Protein AF-A0AAU6CDA5-F1 (afdb_monomer)

Foldseek 3Di:
DDDPQAAAEFQFDKAFADPVVLVVQQVVQVVQDRDDSVQFDGTFTQRAGRDPAQKGKGFGHAHHDDFQAGKMFIGRDYYTDDIDRFTADQDADPPPRHGFPDGHPDDHDGNVRYDYHPPPDD

Radius of gyration: 15.27 Å; Cα contacts (8 Å, |Δi|>4): 234; chains: 1; bounding box: 35×29×50 Å

Secondary structure (DSSP, 8-state):
-------EEB---EEE--HHHHHHHHHHHTTTS---TTSS--EEE--SBP-S-S-EEEEEEEPSSTT--EEEEEESSSS--EEEEEPBP--B-TTT-PBP-SBTT-SSS-GGGEE-------

Sequence (122 aa):
MTHAKTLFPVCGRPARLPERLVQEALRIATPYGSPHEADVERDLWCHLQAHGDRDHFALVLDLDGVATGAIWTHWADGTPAALDVRPDCPFVDPESREGCCEFAFHPGAHSHRLTATPIEFS

Solvent-accessible surface area (backbone atoms only — not comparable to full-atom values): 7253 Å² total; per-residue (Å²): 131,86,75,82,80,77,67,38,49,26,47,56,54,68,37,54,58,46,69,74,52,54,58,46,48,46,62,68,36,44,89,50,49,86,69,54,83,86,64,46,56,41,82,37,48,17,70,44,36,58,67,90,66,58,72,39,45,30,75,30,34,82,40,57,65,92,86,59,22,28,35,29,34,41,30,64,77,67,60,52,78,56,75,44,81,38,44,54,26,87,55,53,42,89,82,82,66,47,64,30,88,45,47,53,87,58,69,73,63,55,51,91,35,50,36,79,54,81,81,75,86,126

pLDDT: mean 89.61, std 13.49, range [37.19, 98.31]

Nearest PDB structures (foldseek):
  8xq3-assembly1_D  TM=4.189E-01  e=6.201E+00  Henipavirus nipahense
  4uf7-assembly2_A  TM=4.220E-01  e=7.380E+00  Ghana virus

Mean predicted aligned error: 5.34 Å

Structure (mmCIF, N/CA/C/O backbone):
data_AF-A0AAU6CDA5-F1
#
_entry.id   AF-A0AAU6CDA5-F1
#
loop_
_atom_site.group_PDB
_atom_site.id
_atom_site.type_symbol
_atom_site.label_atom_id
_atom_site.label_alt_id
_atom_site.label_comp_id
_atom_site.label_asym_id
_atom_site.label_entity_id
_atom_site.label_seq_id
_atom_site.pdbx_PDB_ins_code
_atom_site.Cartn_x
_atom_site.Cartn_y
_atom_site.Cartn_z
_atom_site.occupancy
_atom_site.B_iso_or_equiv
_atom_site.auth_seq_id
_atom_site.auth_comp_id
_atom_site.auth_asym_id
_atom_site.auth_atom_id
_atom_site.pdbx_PDB_model_num
ATOM 1 N N . MET A 1 1 ? 2.447 9.685 -33.497 1.00 41.97 1 MET A N 1
ATOM 2 C CA . MET A 1 1 ? 1.075 10.012 -33.067 1.00 41.97 1 MET A CA 1
ATOM 3 C C . MET A 1 1 ? 1.023 9.687 -31.591 1.00 41.97 1 MET A C 1
ATOM 5 O O . MET A 1 1 ? 1.228 8.531 -31.256 1.00 41.97 1 MET A O 1
ATOM 9 N N . THR A 1 2 ? 0.890 10.684 -30.723 1.00 53.44 2 THR A N 1
ATOM 10 C CA . THR A 1 2 ? 0.804 10.460 -29.275 1.00 53.44 2 THR A CA 1
ATOM 11 C C . THR A 1 2 ? -0.597 9.934 -28.990 1.00 53.44 2 THR A C 1
ATOM 13 O O . THR A 1 2 ? -1.571 10.665 -29.167 1.00 53.44 2 THR A O 1
ATOM 16 N N . HIS A 1 3 ? -0.728 8.653 -28.649 1.00 59.00 3 HIS A N 1
ATOM 17 C CA . HIS A 1 3 ? -2.009 8.143 -28.172 1.00 59.00 3 HIS A CA 1
ATOM 18 C C . HIS A 1 3 ? -2.278 8.793 -26.816 1.00 59.00 3 HIS A C 1
ATOM 20 O O . HIS A 1 3 ? -1.449 8.718 -25.915 1.00 59.00 3 HIS A O 1
ATOM 26 N N . ALA A 1 4 ? -3.414 9.476 -26.673 1.00 68.12 4 ALA A N 1
ATOM 27 C CA . ALA A 1 4 ? -3.803 10.026 -25.383 1.00 68.12 4 ALA A CA 1
ATOM 28 C C . ALA A 1 4 ? -3.928 8.874 -24.371 1.00 68.12 4 ALA A C 1
ATOM 30 O O . ALA A 1 4 ? -4.727 7.954 -24.560 1.00 68.12 4 ALA A O 1
ATOM 31 N N . LYS A 1 5 ? -3.114 8.914 -23.314 1.00 76.75 5 LYS A N 1
ATOM 32 C CA . LYS A 1 5 ? -3.112 7.925 -22.234 1.00 76.75 5 LYS A CA 1
ATOM 33 C C . LYS A 1 5 ? -4.442 8.019 -21.488 1.00 76.75 5 LYS A C 1
ATOM 35 O O . LYS A 1 5 ? -4.726 9.034 -20.860 1.00 76.75 5 LYS A O 1
ATOM 40 N N . THR A 1 6 ? -5.291 6.993 -21.582 1.00 86.50 6 THR A N 1
ATOM 41 C CA . THR A 1 6 ? -6.536 6.955 -20.798 1.00 86.50 6 THR A CA 1
ATOM 42 C C . THR A 1 6 ? -6.186 6.818 -19.324 1.00 86.50 6 THR A C 1
ATOM 44 O O . THR A 1 6 ? -5.473 5.874 -18.957 1.00 86.50 6 THR A O 1
ATOM 47 N N . LEU A 1 7 ? -6.713 7.744 -18.526 1.00 91.00 7 LEU A N 1
ATOM 48 C CA . LEU A 1 7 ? -6.546 7.803 -17.083 1.00 91.00 7 LEU A CA 1
ATOM 49 C C . LEU A 1 7 ? -7.808 7.318 -16.364 1.00 91.00 7 LEU A C 1
ATOM 51 O O . LEU A 1 7 ? -8.917 7.487 -16.876 1.00 91.00 7 LEU A O 1
ATOM 55 N N . PHE A 1 8 ? -7.630 6.736 -15.182 1.00 93.31 8 PHE A N 1
ATOM 56 C CA . PHE A 1 8 ? -8.703 6.201 -14.350 1.00 93.31 8 PHE A CA 1
ATOM 57 C C . PHE A 1 8 ? -8.682 6.839 -12.956 1.00 93.31 8 PHE A C 1
ATOM 59 O O . PHE A 1 8 ? -7.602 7.087 -12.425 1.00 93.31 8 PHE A O 1
ATOM 66 N N . PRO A 1 9 ? -9.842 7.085 -12.328 1.00 94.50 9 PRO A N 1
ATOM 67 C CA . PRO A 1 9 ? -9.877 7.594 -10.961 1.00 94.50 9 PRO A CA 1
ATOM 68 C C . PRO A 1 9 ? -9.325 6.553 -9.979 1.00 94.50 9 PRO A C 1
ATOM 70 O O . PRO A 1 9 ? -9.555 5.356 -10.166 1.00 94.50 9 PRO A O 1
ATOM 73 N N . VAL A 1 10 ? -8.635 6.995 -8.925 1.00 94.88 10 VAL A N 1
ATOM 74 C CA . VAL A 1 10 ? -8.281 6.133 -7.782 1.00 94.88 10 VAL A CA 1
ATOM 75 C C . VAL A 1 10 ? -9.499 5.874 -6.888 1.00 94.88 10 VAL A C 1
ATOM 77 O O . VAL A 1 10 ? -10.457 6.649 -6.868 1.00 94.88 10 VAL A O 1
ATOM 80 N N . CYS A 1 11 ? -9.465 4.773 -6.142 1.00 94.81 11 CYS A N 1
ATOM 81 C CA . CYS A 1 11 ? -10.499 4.379 -5.193 1.00 94.81 11 CYS A CA 1
ATOM 82 C C . CYS A 1 11 ? -10.619 5.390 -4.045 1.00 94.81 11 CYS A C 1
ATOM 84 O O . CYS A 1 11 ? -11.715 5.851 -3.733 1.00 94.81 11 CYS A O 1
ATOM 86 N N . GLY A 1 12 ? -9.497 5.744 -3.415 1.00 93.69 12 GLY A N 1
ATOM 87 C CA . GLY A 1 12 ? -9.427 6.783 -2.389 1.00 93.69 12 GLY A CA 1
ATOM 88 C C . GLY A 1 12 ? -10.132 6.453 -1.072 1.00 93.69 12 GLY A C 1
ATOM 89 O O . GLY A 1 12 ? -10.277 7.342 -0.234 1.00 93.69 12 GLY A O 1
ATOM 90 N N . ARG A 1 13 ? -10.575 5.205 -0.848 1.00 94.50 13 ARG A N 1
ATOM 91 C CA . ARG A 1 13 ? -11.135 4.800 0.449 1.00 94.50 13 ARG A CA 1
ATOM 92 C C . ARG A 1 13 ? -10.076 5.022 1.538 1.00 94.50 13 ARG A C 1
ATOM 94 O O . ARG A 1 13 ? -8.971 4.507 1.370 1.00 94.50 13 ARG A O 1
ATOM 101 N N . PRO A 1 14 ? -10.375 5.758 2.621 1.00 95.44 14 PRO A N 1
ATOM 102 C CA . PRO A 1 14 ? -9.410 5.990 3.682 1.00 95.44 14 PRO A CA 1
ATOM 103 C C . PRO A 1 14 ? -9.458 4.887 4.744 1.00 95.44 14 PRO A C 1
ATOM 105 O O . PRO A 1 14 ? -10.501 4.264 4.968 1.00 95.44 14 PRO A O 1
ATOM 108 N N . ALA A 1 15 ? -8.347 4.715 5.451 1.00 96.38 15 ALA A N 1
ATOM 109 C CA . ALA A 1 15 ? -8.250 3.935 6.676 1.00 96.38 15 ALA A CA 1
ATOM 110 C C . ALA A 1 15 ? -7.122 4.478 7.565 1.00 96.38 15 ALA A C 1
ATOM 112 O O . ALA A 1 15 ? -6.280 5.251 7.119 1.00 96.38 15 ALA A O 1
ATOM 113 N N . ARG A 1 16 ? -7.091 4.059 8.833 1.00 97.06 16 ARG A N 1
ATOM 114 C CA . ARG A 1 16 ? -5.966 4.346 9.729 1.00 97.06 16 ARG A CA 1
ATOM 115 C C . ARG A 1 16 ? -5.358 3.054 10.234 1.00 97.06 16 ARG A C 1
ATOM 117 O O . ARG A 1 16 ? -6.089 2.193 10.730 1.00 97.06 16 ARG A O 1
ATOM 124 N N . LEU A 1 17 ? -4.040 2.926 10.121 1.00 97.88 17 LEU A N 1
ATOM 125 C CA . LEU A 1 17 ? -3.323 1.746 10.579 1.00 97.88 17 LEU A CA 1
ATOM 126 C C . LEU A 1 17 ? -3.346 1.679 12.119 1.00 97.88 17 LEU A C 1
ATOM 128 O O . LEU A 1 17 ? -2.922 2.627 12.784 1.00 97.88 17 LEU A O 1
ATOM 132 N N . PRO A 1 18 ? -3.838 0.585 12.724 1.00 97.69 18 PRO A N 1
ATOM 133 C CA . PRO A 1 18 ? -3.792 0.408 14.170 1.00 97.69 18 PRO A CA 1
ATOM 134 C C . PRO A 1 18 ? -2.361 0.280 14.684 1.00 97.69 18 PRO A C 1
ATOM 136 O O . PRO A 1 18 ? -1.541 -0.383 14.056 1.00 97.69 18 PRO A O 1
ATOM 139 N N . GLU A 1 19 ? -2.109 0.766 15.900 1.00 97.50 19 GLU A N 1
ATOM 140 C CA . GLU A 1 19 ? -0.792 0.674 16.549 1.00 97.50 19 GLU A CA 1
ATOM 141 C C . GLU A 1 19 ? -0.249 -0.763 16.599 1.00 97.50 19 GLU A C 1
ATOM 143 O O . GLU A 1 19 ? 0.919 -1.015 16.325 1.00 97.50 19 GLU A O 1
ATOM 148 N N . ARG A 1 20 ? -1.123 -1.752 16.843 1.00 97.62 20 ARG A N 1
ATOM 149 C CA . ARG A 1 20 ? -0.728 -3.171 16.811 1.00 97.62 20 ARG A CA 1
ATOM 150 C C . ARG A 1 20 ? -0.125 -3.596 15.464 1.00 97.62 20 ARG A C 1
ATOM 152 O O . ARG A 1 20 ? 0.725 -4.475 15.445 1.00 97.62 20 ARG A O 1
ATOM 159 N N . LEU A 1 21 ? -0.590 -3.013 14.356 1.00 98.25 21 LEU A N 1
ATOM 160 C CA . LEU A 1 21 ? -0.079 -3.303 13.018 1.00 98.25 21 LEU A CA 1
ATOM 161 C C . LEU A 1 21 ? 1.165 -2.471 12.695 1.00 98.25 21 LEU A C 1
ATOM 163 O O . LEU A 1 21 ? 2.025 -2.969 11.986 1.00 98.25 21 LEU A O 1
ATOM 167 N N . VAL A 1 22 ? 1.328 -1.275 13.268 1.00 98.31 22 VAL A N 1
ATOM 168 C CA . VAL A 1 22 ? 2.600 -0.528 13.192 1.00 98.31 22 VAL A CA 1
ATOM 169 C C . VAL A 1 22 ? 3.739 -1.368 13.777 1.00 98.31 22 VAL A C 1
ATOM 171 O O . VAL A 1 22 ? 4.739 -1.622 13.108 1.00 98.31 22 VAL A O 1
ATOM 174 N N . GLN A 1 23 ? 3.555 -1.883 14.995 1.00 97.94 23 GLN A N 1
ATOM 175 C CA . GLN A 1 23 ? 4.561 -2.717 15.661 1.00 97.94 23 GLN A CA 1
ATOM 176 C C . GLN A 1 23 ? 4.830 -4.025 14.903 1.00 97.94 23 GLN A C 1
ATOM 178 O O . GLN A 1 23 ? 5.970 -4.482 14.808 1.00 97.94 23 GLN A O 1
ATOM 183 N N . GLU A 1 24 ? 3.787 -4.620 14.322 1.00 98.12 24 GLU A N 1
ATOM 184 C CA . GLU A 1 24 ? 3.924 -5.817 13.495 1.00 98.12 24 GLU A CA 1
ATOM 185 C C . GLU A 1 24 ? 4.697 -5.541 12.196 1.00 98.12 24 GLU A C 1
ATOM 187 O O . GLU A 1 24 ? 5.554 -6.342 11.824 1.00 98.12 24 GLU A O 1
ATOM 192 N N . ALA A 1 25 ? 4.460 -4.401 11.538 1.00 97.88 25 ALA A N 1
ATOM 193 C CA . ALA A 1 25 ? 5.182 -4.007 10.331 1.00 97.88 25 ALA A CA 1
ATOM 194 C C . ALA A 1 25 ? 6.690 -3.881 10.598 1.00 97.88 25 ALA A C 1
ATOM 196 O O . ALA A 1 25 ? 7.494 -4.459 9.869 1.00 97.88 25 ALA A O 1
ATOM 197 N N . LEU A 1 26 ? 7.080 -3.223 11.695 1.00 97.50 26 LEU A N 1
ATOM 198 C CA . LEU A 1 26 ? 8.488 -3.112 12.100 1.00 97.50 26 LEU A CA 1
ATOM 199 C C . LEU A 1 26 ? 9.130 -4.482 12.351 1.00 97.50 26 LEU A C 1
ATOM 201 O O . LEU A 1 26 ? 10.262 -4.745 11.933 1.00 97.50 26 LEU A O 1
ATOM 205 N N . ARG A 1 27 ? 8.395 -5.391 12.999 1.00 96.56 27 ARG A N 1
ATOM 206 C CA . ARG A 1 27 ? 8.864 -6.755 13.257 1.00 96.56 27 ARG A CA 1
ATOM 207 C C . ARG A 1 27 ? 9.054 -7.545 11.959 1.00 96.56 27 ARG A C 1
ATOM 209 O O . ARG A 1 27 ? 10.040 -8.268 11.834 1.00 96.56 27 ARG A O 1
ATOM 216 N N . ILE A 1 28 ? 8.133 -7.407 11.003 1.00 96.25 28 ILE A N 1
ATOM 217 C CA . ILE A 1 28 ? 8.231 -8.026 9.672 1.00 96.25 28 ILE A CA 1
ATOM 218 C C . ILE A 1 28 ? 9.417 -7.451 8.889 1.00 96.25 28 ILE A C 1
ATOM 220 O O . ILE A 1 28 ? 10.104 -8.212 8.216 1.00 96.25 28 ILE A O 1
ATOM 224 N N . ALA A 1 29 ? 9.686 -6.148 8.998 1.00 95.50 29 ALA A N 1
ATOM 225 C CA . ALA A 1 29 ? 10.748 -5.467 8.257 1.00 95.50 29 ALA A CA 1
ATOM 226 C C . ALA A 1 29 ? 12.162 -5.672 8.838 1.00 95.50 29 ALA A C 1
ATOM 228 O O . ALA A 1 29 ? 13.150 -5.482 8.134 1.00 95.50 29 ALA A O 1
ATOM 229 N N . THR A 1 30 ? 12.287 -6.125 10.089 1.00 93.62 30 THR A N 1
ATOM 230 C CA . THR A 1 30 ? 13.584 -6.327 10.771 1.00 93.62 30 THR A CA 1
ATOM 231 C C . THR A 1 30 ? 14.594 -7.195 9.992 1.00 93.62 30 THR A C 1
ATOM 233 O O . THR A 1 30 ? 15.776 -6.861 9.981 1.00 93.62 30 THR A O 1
ATOM 236 N N . PRO A 1 31 ? 14.212 -8.301 9.318 1.00 91.88 31 PRO A N 1
ATOM 237 C CA . PRO A 1 31 ? 15.157 -9.089 8.522 1.00 91.88 31 PRO A CA 1
ATOM 238 C C . PRO A 1 31 ? 15.677 -8.378 7.263 1.00 91.88 31 PRO A C 1
ATOM 240 O O . PRO A 1 31 ? 16.653 -8.842 6.678 1.00 91.88 31 PRO A O 1
ATOM 243 N N . TYR A 1 32 ? 15.021 -7.297 6.835 1.00 89.44 32 TYR A N 1
ATOM 244 C CA . TYR A 1 32 ? 15.331 -6.565 5.605 1.00 89.44 32 TYR A CA 1
ATOM 245 C C . TYR A 1 32 ? 16.197 -5.328 5.864 1.00 89.44 32 TYR A C 1
ATOM 247 O O . TYR A 1 32 ? 16.879 -4.870 4.954 1.00 89.44 32 TYR A O 1
ATOM 255 N N . GLY A 1 33 ? 16.240 -4.828 7.101 1.00 89.88 33 GLY A N 1
ATOM 256 C CA . GLY A 1 33 ? 17.004 -3.635 7.446 1.00 89.88 33 GLY A CA 1
ATOM 257 C C . GLY A 1 33 ? 16.751 -3.158 8.873 1.00 89.88 33 GLY A C 1
ATOM 258 O O . GLY A 1 33 ? 16.417 -3.938 9.765 1.00 89.88 33 GLY A O 1
ATOM 259 N N . SER A 1 34 ? 16.905 -1.853 9.081 1.00 89.56 34 SER A N 1
ATOM 260 C CA . SER A 1 34 ? 16.658 -1.184 10.365 1.00 89.56 34 SER A CA 1
ATOM 261 C C . SER A 1 34 ? 15.467 -0.231 10.221 1.00 89.56 34 SER A C 1
ATOM 263 O O . SER A 1 34 ? 15.686 0.979 10.145 1.00 89.56 34 SER A O 1
ATOM 265 N N . PRO A 1 35 ? 14.224 -0.746 10.133 1.00 91.56 35 PRO A N 1
ATOM 266 C CA . PRO A 1 35 ? 13.051 0.085 9.875 1.00 91.56 35 PRO A CA 1
ATOM 267 C C . PRO A 1 35 ? 12.820 1.073 11.023 1.00 91.56 35 PRO A C 1
ATOM 269 O O . PRO A 1 35 ? 12.933 0.699 12.196 1.00 91.56 35 PRO A O 1
ATOM 272 N N . HIS A 1 36 ? 12.468 2.321 10.707 1.00 93.31 36 HIS A N 1
ATOM 273 C CA . HIS A 1 36 ? 12.085 3.308 11.708 1.00 93.31 36 HIS A CA 1
ATOM 274 C C . HIS A 1 36 ? 10.561 3.468 11.754 1.00 93.31 36 HIS A C 1
ATOM 276 O O . HIS A 1 36 ? 9.869 3.422 10.744 1.00 93.31 36 HIS A O 1
ATOM 282 N N . GLU A 1 37 ? 10.006 3.720 12.941 1.00 94.94 37 GLU A N 1
ATOM 283 C CA . GLU A 1 37 ? 8.555 3.904 13.123 1.00 94.94 37 GLU A CA 1
ATOM 284 C C . GLU A 1 37 ? 7.991 5.098 12.322 1.00 94.94 37 GLU A C 1
ATOM 286 O O . GLU A 1 37 ? 6.789 5.183 12.069 1.00 94.94 37 GLU A O 1
ATOM 291 N N . ALA A 1 38 ? 8.854 6.046 11.951 1.00 94.88 38 ALA A N 1
ATOM 292 C CA . ALA A 1 38 ? 8.503 7.197 11.116 1.00 94.88 38 ALA A CA 1
ATOM 293 C C . ALA A 1 38 ? 8.325 6.834 9.633 1.00 94.88 38 ALA A C 1
ATOM 295 O O . ALA A 1 38 ? 7.660 7.581 8.925 1.00 94.88 38 ALA A O 1
ATOM 296 N N . ASP A 1 39 ? 8.879 5.702 9.193 1.00 94.19 39 ASP A N 1
ATOM 297 C CA . ASP A 1 39 ? 8.772 5.224 7.811 1.00 94.19 39 ASP A CA 1
ATOM 298 C C . ASP A 1 39 ? 7.457 4.460 7.578 1.00 94.19 39 ASP A C 1
ATOM 300 O O . ASP A 1 39 ? 7.089 4.169 6.444 1.00 94.19 39 ASP A O 1
ATOM 304 N N . VAL A 1 40 ? 6.742 4.121 8.659 1.00 97.62 40 VAL A N 1
ATOM 305 C CA . VAL A 1 40 ? 5.465 3.407 8.600 1.00 97.62 40 VAL A CA 1
ATOM 306 C C . VAL A 1 40 ? 4.336 4.384 8.296 1.00 97.62 40 VAL A C 1
ATOM 308 O O . VAL A 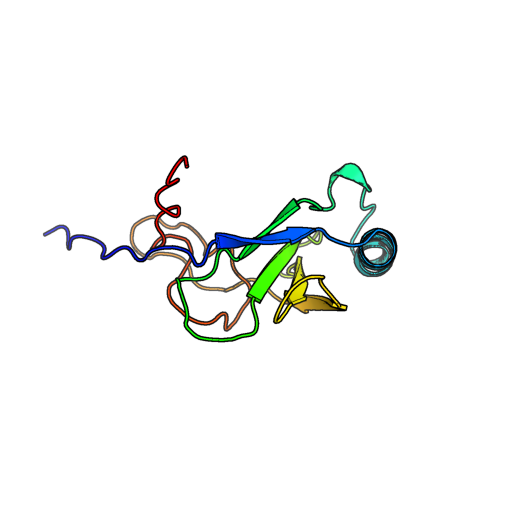1 40 ? 4.016 5.251 9.121 1.00 97.62 40 VAL A O 1
ATOM 311 N N . GLU A 1 41 ? 3.677 4.184 7.156 1.00 97.75 41 GLU A N 1
ATOM 312 C CA . GLU A 1 41 ? 2.469 4.920 6.803 1.00 97.75 41 GLU A CA 1
ATOM 313 C C . GLU A 1 41 ? 1.302 4.492 7.703 1.00 97.75 41 GLU A C 1
ATOM 315 O O . GLU A 1 41 ? 1.006 3.306 7.888 1.00 97.75 41 GLU A O 1
ATOM 320 N N . ARG A 1 42 ? 0.640 5.483 8.299 1.00 97.38 42 ARG A N 1
ATOM 321 C CA . A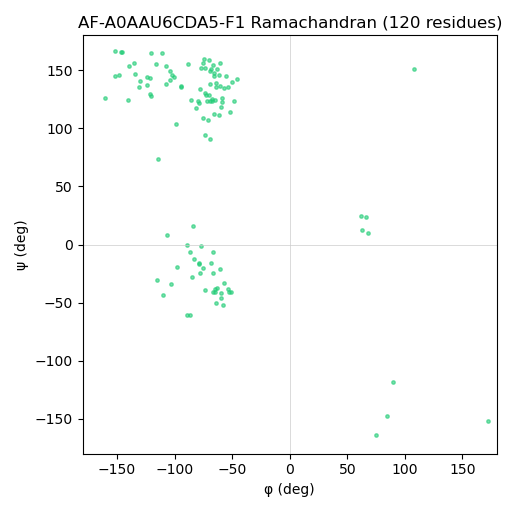RG A 1 42 ? -0.463 5.289 9.247 1.00 97.38 42 ARG A CA 1
ATOM 322 C C . ARG A 1 42 ? -1.775 5.840 8.719 1.00 97.38 42 ARG A C 1
ATOM 324 O O . ARG A 1 42 ? -2.819 5.294 9.085 1.00 97.38 42 ARG A O 1
ATOM 331 N N . ASP A 1 43 ? -1.730 6.885 7.902 1.00 96.88 43 ASP A N 1
ATOM 332 C CA . ASP A 1 43 ? -2.901 7.479 7.274 1.00 96.88 43 ASP A CA 1
ATOM 333 C C . ASP A 1 43 ? -2.984 6.929 5.848 1.00 96.88 43 ASP A C 1
ATOM 335 O O . ASP A 1 43 ? -2.201 7.258 4.963 1.00 96.88 43 ASP A O 1
ATOM 339 N N . LEU A 1 44 ? -3.900 5.985 5.653 1.00 95.88 44 LEU A N 1
ATOM 340 C CA . LEU A 1 44 ? -3.922 5.126 4.478 1.00 95.88 44 LEU A CA 1
ATOM 341 C C . LEU A 1 44 ? -5.019 5.561 3.516 1.00 95.88 44 LEU A C 1
ATOM 343 O O . LEU A 1 44 ? -6.147 5.846 3.928 1.00 95.88 44 LEU A O 1
ATOM 347 N N . TRP A 1 45 ? -4.717 5.481 2.222 1.00 95.38 45 TRP A N 1
ATOM 348 C CA . TRP A 1 45 ? -5.692 5.591 1.142 1.00 95.38 45 TRP A CA 1
ATOM 349 C C . TRP A 1 45 ? -5.525 4.441 0.158 1.00 95.38 45 TRP A C 1
ATOM 351 O O . TRP A 1 45 ? -4.405 4.053 -0.178 1.00 95.38 45 TRP A O 1
ATOM 361 N N . CYS A 1 46 ? -6.646 3.908 -0.330 1.00 95.62 46 CYS A N 1
ATOM 362 C CA . CYS A 1 46 ? -6.618 2.937 -1.417 1.00 95.62 46 CYS A CA 1
ATOM 363 C C . CYS A 1 46 ? -6.222 3.622 -2.730 1.00 95.62 46 CYS A C 1
ATOM 365 O O . CYS A 1 46 ? -7.028 4.356 -3.311 1.00 95.62 46 CYS A O 1
ATOM 367 N N . HIS A 1 47 ? -4.996 3.375 -3.195 1.00 94.94 47 HIS A N 1
ATOM 368 C CA . HIS A 1 47 ? -4.452 3.972 -4.420 1.00 94.94 47 HIS A CA 1
ATOM 369 C C . HIS A 1 47 ? -4.794 3.192 -5.692 1.00 94.94 47 HIS A C 1
ATOM 371 O O . HIS A 1 47 ? -4.572 3.700 -6.785 1.00 94.94 47 HIS A O 1
ATOM 377 N N . LEU A 1 48 ? -5.420 2.017 -5.572 1.00 95.69 48 LEU A N 1
ATOM 378 C CA . LEU A 1 48 ? -5.898 1.244 -6.717 1.00 95.69 48 LEU A CA 1
ATOM 379 C C . LEU A 1 48 ? -6.938 2.025 -7.528 1.00 95.69 48 LEU A C 1
ATOM 381 O O . LEU A 1 48 ? -7.635 2.895 -7.002 1.00 95.69 48 LEU A O 1
ATOM 385 N N . GLN A 1 49 ? -7.092 1.678 -8.809 1.00 95.62 49 GLN A N 1
ATOM 386 C CA . GLN A 1 49 ? -8.195 2.178 -9.634 1.00 95.62 49 GLN A CA 1
ATOM 387 C C . GLN A 1 49 ? -9.537 1.995 -8.909 1.00 95.62 49 GLN A C 1
ATOM 389 O O . GLN A 1 49 ? -9.782 0.942 -8.329 1.00 95.62 49 GLN A O 1
ATOM 394 N N . ALA A 1 50 ? -10.431 2.983 -9.000 1.00 94.00 50 ALA A N 1
ATOM 395 C CA . ALA A 1 50 ? -11.774 2.906 -8.443 1.00 94.00 50 ALA A CA 1
ATOM 396 C C . ALA A 1 50 ? -12.465 1.591 -8.834 1.00 94.00 50 ALA A C 1
ATOM 398 O O . ALA A 1 50 ? -12.605 1.260 -10.016 1.00 94.00 50 ALA A O 1
ATOM 399 N N . HIS A 1 51 ? -12.887 0.852 -7.813 1.00 91.25 51 HIS A N 1
ATOM 400 C CA . HIS A 1 51 ? -13.420 -0.496 -7.924 1.00 91.25 51 HIS A CA 1
ATOM 401 C C . HIS A 1 51 ? -14.683 -0.643 -7.071 1.00 91.25 51 HIS A C 1
ATOM 403 O O . HIS A 1 51 ? -14.893 0.095 -6.109 1.00 91.25 51 HIS A O 1
ATOM 409 N N . GLY A 1 52 ? -15.532 -1.605 -7.443 1.00 85.62 52 GLY A N 1
ATOM 410 C CA . GLY A 1 52 ? -16.706 -2.007 -6.658 1.00 85.62 52 GLY A CA 1
ATOM 411 C C . GLY A 1 52 ? -16.410 -3.111 -5.638 1.00 85.62 52 GLY A C 1
ATOM 412 O O . GLY A 1 52 ? -17.325 -3.553 -4.945 1.00 85.62 52 GLY A O 1
ATOM 413 N N . ASP A 1 53 ? -15.160 -3.581 -5.576 1.00 86.81 53 ASP A N 1
ATOM 414 C CA . ASP A 1 53 ? -14.737 -4.612 -4.631 1.00 86.81 53 ASP A CA 1
ATOM 415 C C . ASP A 1 53 ? -14.735 -4.082 -3.200 1.00 86.81 53 ASP A C 1
ATOM 417 O O . ASP A 1 53 ? -14.491 -2.897 -2.968 1.00 86.81 53 ASP A O 1
ATOM 421 N N . ARG A 1 54 ? -14.993 -4.985 -2.249 1.00 88.75 54 ARG A N 1
ATOM 422 C CA . ARG A 1 54 ? -14.981 -4.647 -0.823 1.00 88.75 54 ARG A CA 1
ATOM 423 C C . ARG A 1 54 ? -13.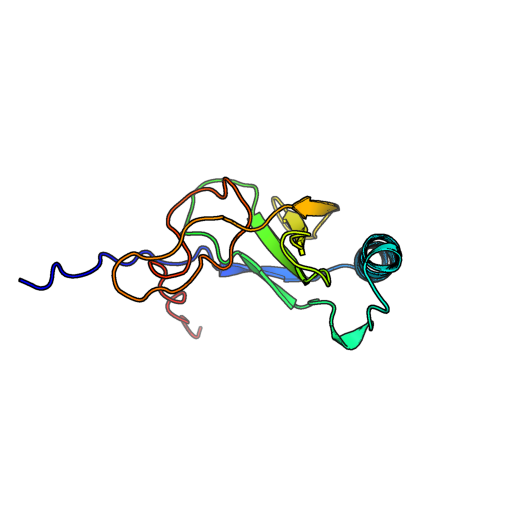568 -4.442 -0.300 1.00 88.75 54 ARG A C 1
ATOM 425 O O . ARG A 1 54 ? -13.370 -3.552 0.505 1.00 88.75 54 ARG A O 1
ATOM 432 N N . ASP A 1 55 ? -12.610 -5.253 -0.739 1.00 93.31 55 ASP A N 1
ATOM 433 C CA . ASP 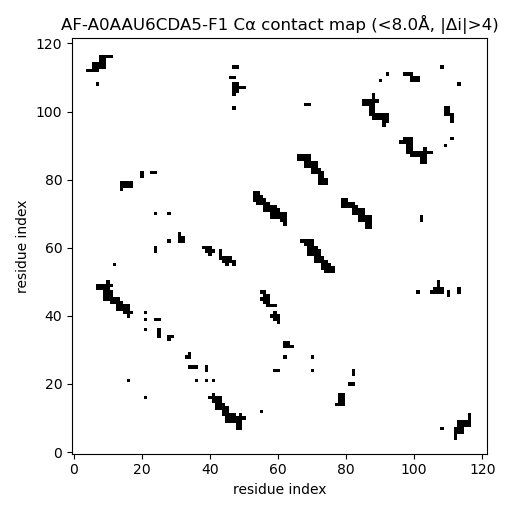A 1 55 ? -11.255 -5.198 -0.199 1.00 93.31 55 ASP A CA 1
ATOM 434 C C . ASP A 1 55 ? -10.461 -4.048 -0.825 1.00 93.31 55 ASP A C 1
ATOM 436 O O . ASP A 1 55 ? -10.298 -3.951 -2.041 1.00 93.31 55 ASP A O 1
ATOM 440 N N . HIS A 1 56 ? -9.959 -3.182 0.041 1.00 95.88 56 HIS A N 1
ATOM 441 C CA . HIS A 1 56 ? -9.094 -2.055 -0.253 1.00 95.88 56 HIS A CA 1
ATOM 442 C C . HIS A 1 56 ? -7.678 -2.355 0.226 1.00 95.88 56 HIS A C 1
ATOM 444 O O . HIS A 1 56 ? -7.504 -3.125 1.169 1.00 95.88 56 HIS A O 1
ATOM 450 N N . PHE A 1 57 ? -6.677 -1.732 -0.395 1.00 96.88 57 PHE A N 1
ATOM 451 C CA . PHE A 1 57 ? -5.265 -2.002 -0.128 1.00 96.88 57 PHE A CA 1
ATOM 452 C C . PHE A 1 57 ? -4.477 -0.706 0.012 1.00 96.88 57 PHE A C 1
ATOM 454 O O . PHE A 1 57 ? -4.770 0.271 -0.671 1.00 96.88 57 PHE A O 1
ATOM 461 N N . ALA A 1 58 ? -3.459 -0.706 0.867 1.00 97.19 58 ALA A N 1
ATOM 462 C CA . ALA A 1 58 ? -2.520 0.403 0.977 1.00 97.19 58 ALA A CA 1
ATOM 463 C C . ALA A 1 58 ? -1.130 -0.097 1.366 1.00 97.19 58 ALA A C 1
ATOM 465 O O . ALA A 1 58 ? -0.996 -1.066 2.124 1.00 97.19 58 ALA A O 1
ATOM 466 N N . LEU A 1 59 ? -0.120 0.594 0.844 1.00 97.50 59 LEU A N 1
ATOM 467 C CA . LEU A 1 59 ? 1.267 0.457 1.254 1.00 97.50 59 LEU A CA 1
ATOM 468 C C . LEU A 1 59 ? 1.404 0.899 2.715 1.00 97.50 59 LEU A C 1
ATOM 470 O O . LEU A 1 59 ? 0.837 1.914 3.114 1.00 97.50 59 LEU A O 1
ATOM 474 N N . VAL A 1 60 ? 2.140 0.121 3.503 1.00 98.12 60 VAL A N 1
ATOM 475 C CA . VAL A 1 60 ? 2.439 0.421 4.909 1.00 98.12 60 VAL A CA 1
ATOM 476 C C . VAL A 1 60 ? 3.909 0.771 5.090 1.00 98.12 60 VAL A C 1
ATOM 478 O O . VAL A 1 60 ? 4.223 1.700 5.827 1.00 98.12 60 VAL A O 1
ATOM 481 N N . LEU A 1 61 ? 4.808 0.014 4.460 1.00 97.44 61 LEU A N 1
ATOM 482 C CA . LEU A 1 61 ? 6.249 0.209 4.594 1.00 97.44 61 LEU A CA 1
ATOM 483 C C . LEU A 1 61 ? 6.973 -0.453 3.420 1.00 97.44 61 LEU A C 1
ATOM 485 O O . LEU A 1 61 ? 6.794 -1.652 3.197 1.00 97.44 61 LEU A O 1
ATOM 489 N N . ASP A 1 62 ? 7.810 0.302 2.715 1.00 95.00 62 ASP A N 1
ATOM 490 C CA . ASP A 1 62 ? 8.741 -0.257 1.732 1.00 95.00 62 ASP A CA 1
ATOM 491 C C . ASP A 1 62 ? 9.838 -1.066 2.433 1.00 95.00 62 ASP A C 1
ATOM 493 O O . ASP A 1 62 ? 10.356 -0.663 3.477 1.00 95.00 62 ASP A O 1
ATOM 497 N N . LEU A 1 63 ? 10.188 -2.229 1.877 1.00 93.88 63 LEU A N 1
ATOM 498 C CA . LEU A 1 63 ? 11.271 -3.049 2.412 1.00 93.88 63 LEU A CA 1
ATOM 499 C C . LEU A 1 63 ? 12.572 -2.742 1.678 1.00 93.88 63 LEU A C 1
ATOM 501 O O . LEU A 1 63 ? 12.622 -2.694 0.452 1.00 93.88 63 LEU A O 1
ATOM 505 N N . ASP A 1 64 ? 13.657 -2.613 2.437 1.00 86.12 64 ASP A N 1
ATOM 506 C CA . ASP A 1 64 ? 14.988 -2.447 1.865 1.00 86.12 64 ASP A CA 1
ATOM 507 C C . ASP A 1 64 ? 15.384 -3.659 1.001 1.00 86.12 64 ASP A C 1
ATOM 509 O O . ASP A 1 64 ? 15.067 -4.815 1.304 1.00 86.12 64 ASP A O 1
ATOM 513 N N . GLY A 1 65 ? 16.137 -3.389 -0.067 1.00 75.88 65 GLY A N 1
ATOM 514 C CA . GLY A 1 65 ? 16.676 -4.401 -0.975 1.00 75.88 65 GLY A CA 1
ATOM 515 C C . GLY A 1 65 ? 15.990 -4.439 -2.341 1.00 75.88 65 GLY A C 1
ATOM 516 O O . GLY A 1 65 ? 14.828 -4.097 -2.514 1.00 75.88 65 GLY A O 1
ATOM 517 N N . VAL A 1 66 ? 16.737 -4.856 -3.364 1.00 64.81 66 VAL A N 1
ATOM 518 C CA . VAL A 1 66 ? 16.183 -4.975 -4.719 1.00 64.81 66 VAL A CA 1
ATOM 519 C C . VAL A 1 66 ? 15.228 -6.170 -4.760 1.00 64.81 66 VAL A C 1
ATOM 521 O O . VAL A 1 66 ? 15.650 -7.294 -4.490 1.00 64.81 66 VAL A O 1
ATOM 524 N N . ALA A 1 67 ? 13.977 -5.929 -5.159 1.00 64.50 67 ALA A N 1
ATOM 525 C CA . ALA A 1 67 ? 12.934 -6.943 -5.355 1.00 64.50 67 ALA A CA 1
ATOM 526 C C . ALA A 1 67 ? 12.459 -7.669 -4.079 1.00 64.50 67 ALA A C 1
ATOM 528 O O . ALA A 1 67 ? 11.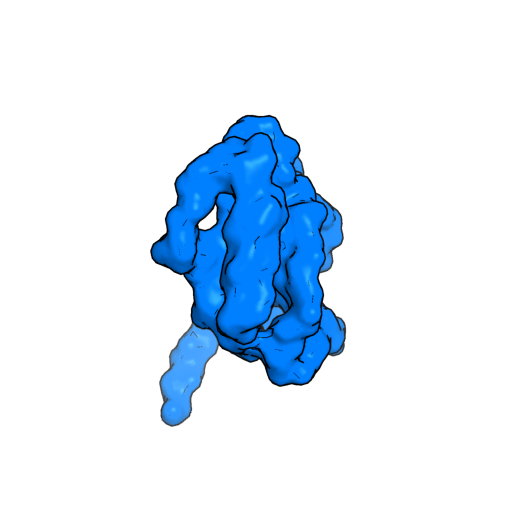936 -8.783 -4.157 1.00 64.50 67 ALA A O 1
ATOM 529 N N . THR A 1 68 ? 12.618 -7.049 -2.910 1.00 80.81 68 THR A N 1
ATOM 530 C CA . THR A 1 68 ? 12.034 -7.527 -1.645 1.00 80.81 68 THR A CA 1
ATOM 531 C C . THR A 1 68 ? 10.547 -7.184 -1.537 1.00 80.81 68 THR A C 1
ATOM 533 O O . THR A 1 68 ? 9.801 -7.930 -0.897 1.00 80.81 68 THR A O 1
ATOM 536 N N . GLY A 1 69 ? 10.108 -6.139 -2.244 1.00 91.56 69 GLY A N 1
ATOM 537 C CA . GLY A 1 69 ? 8.733 -5.664 -2.265 1.00 91.56 69 GLY A CA 1
ATOM 538 C C . GLY A 1 69 ? 8.442 -4.737 -1.095 1.00 91.56 69 GLY A C 1
ATOM 539 O O . GLY A 1 69 ? 9.321 -4.041 -0.593 1.00 91.56 69 GLY A O 1
ATOM 540 N N . ALA A 1 70 ? 7.206 -4.779 -0.617 1.00 96.38 70 ALA A N 1
ATOM 541 C CA . ALA A 1 70 ? 6.775 -3.945 0.487 1.00 96.38 70 ALA A CA 1
ATOM 542 C C . ALA A 1 70 ? 5.757 -4.651 1.384 1.00 96.38 70 ALA A C 1
ATOM 544 O O . ALA A 1 70 ? 5.174 -5.683 1.033 1.00 96.38 70 ALA A O 1
ATOM 545 N N . ILE A 1 71 ? 5.534 -4.084 2.564 1.00 98.00 71 ILE A N 1
ATOM 546 C CA . ILE A 1 71 ? 4.457 -4.472 3.466 1.00 98.00 71 ILE A CA 1
ATOM 547 C C . ILE A 1 71 ? 3.202 -3.704 3.067 1.00 98.00 71 ILE A C 1
ATOM 549 O O . ILE A 1 71 ? 3.183 -2.475 3.051 1.00 98.00 71 ILE A O 1
ATOM 553 N N . TRP A 1 72 ? 2.134 -4.445 2.806 1.00 98.25 72 TRP A N 1
ATOM 554 C CA . TRP A 1 72 ? 0.817 -3.928 2.466 1.00 98.25 72 TRP A CA 1
ATOM 555 C C . TRP A 1 72 ? -0.193 -4.321 3.532 1.00 98.25 72 TRP A C 1
ATOM 557 O O . TRP A 1 72 ? -0.046 -5.334 4.216 1.00 98.25 72 TRP A O 1
ATOM 567 N N . THR A 1 73 ? -1.264 -3.548 3.639 1.00 98.06 73 THR A N 1
ATOM 568 C CA . THR A 1 73 ? -2.445 -3.921 4.414 1.00 98.06 73 THR A CA 1
ATOM 569 C C . THR A 1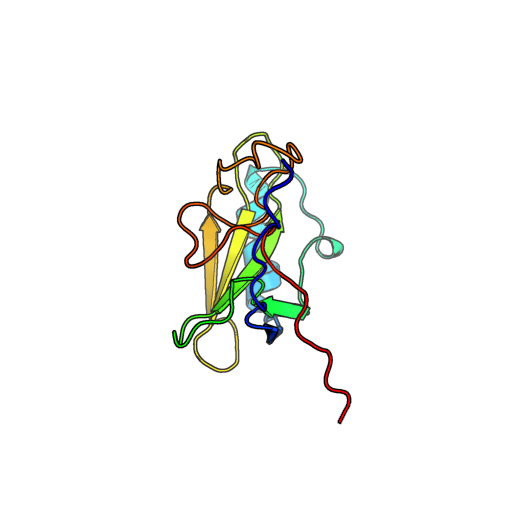 73 ? -3.679 -3.975 3.530 1.00 98.06 73 THR A C 1
ATOM 571 O O . THR A 1 73 ? -3.675 -3.457 2.412 1.00 98.06 73 THR A O 1
ATOM 574 N N . HIS A 1 74 ? -4.739 -4.596 4.044 1.00 96.12 74 HIS A N 1
ATOM 575 C CA . HIS A 1 74 ? -6.043 -4.605 3.405 1.00 96.12 74 HIS A CA 1
ATOM 576 C C . HIS A 1 74 ? -7.187 -4.433 4.411 1.00 96.12 74 HIS A C 1
ATOM 578 O O . HIS A 1 74 ? -7.066 -4.775 5.595 1.00 96.12 74 HIS A O 1
ATOM 584 N N . TRP A 1 75 ? -8.308 -3.893 3.935 1.00 96.38 75 TRP A N 1
ATOM 585 C CA . TRP A 1 75 ? -9.531 -3.722 4.719 1.00 96.38 75 TRP A CA 1
ATOM 586 C C . TRP A 1 75 ? -10.771 -3.758 3.827 1.00 96.38 75 TRP A C 1
ATOM 588 O O . TRP A 1 75 ? -10.738 -3.256 2.712 1.00 96.38 75 TRP A O 1
ATOM 598 N N . ALA A 1 76 ? -11.872 -4.315 4.338 1.00 90.25 76 ALA A N 1
ATOM 599 C CA . ALA A 1 76 ? -13.154 -4.310 3.634 1.00 90.25 76 ALA A CA 1
ATOM 600 C C . ALA A 1 76 ? -13.972 -3.049 3.968 1.00 90.25 76 ALA A C 1
ATOM 602 O O . ALA A 1 76 ? -14.244 -2.202 3.129 1.00 90.25 76 ALA A O 1
ATOM 603 N N . ASP A 1 77 ? -14.304 -2.878 5.247 1.00 79.56 77 ASP A N 1
ATOM 604 C CA . ASP A 1 77 ? -14.954 -1.682 5.773 1.00 79.56 77 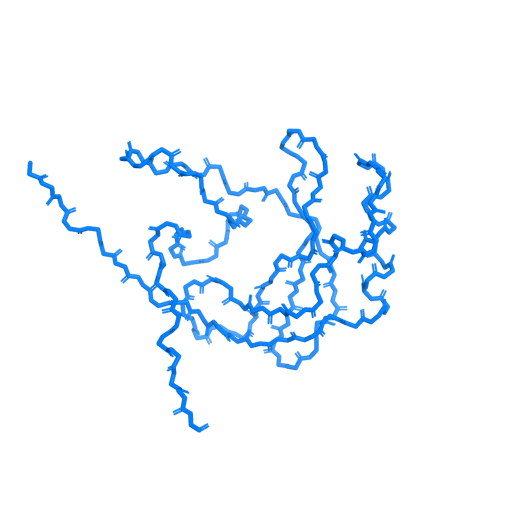ASP A CA 1
ATOM 605 C C . ASP A 1 77 ? -14.347 -1.348 7.136 1.00 79.56 77 ASP A C 1
ATOM 607 O O . ASP A 1 77 ? -14.330 -2.175 8.049 1.00 79.56 77 ASP A O 1
ATOM 611 N N . GLY A 1 78 ? -13.840 -0.123 7.280 1.00 80.38 78 GLY A N 1
ATOM 612 C CA . GLY A 1 78 ? -13.264 0.358 8.531 1.00 80.38 78 GLY A CA 1
ATOM 613 C C . GLY A 1 78 ? -11.768 0.080 8.662 1.00 80.38 78 GLY A C 1
ATOM 614 O O . GLY A 1 78 ? -10.960 0.648 7.933 1.00 80.38 78 GLY A O 1
ATOM 615 N N . THR A 1 79 ? -11.387 -0.699 9.671 1.00 91.38 79 THR A N 1
ATOM 616 C CA . THR A 1 79 ? -10.007 -0.746 10.170 1.00 91.38 79 THR A CA 1
ATOM 617 C C . THR A 1 79 ? -9.189 -1.876 9.529 1.00 91.38 79 THR A C 1
ATOM 619 O O . THR A 1 79 ? -9.673 -3.009 9.486 1.00 91.38 79 THR A O 1
ATOM 622 N N . PRO A 1 80 ? -7.933 -1.624 9.115 1.00 96.44 80 PRO A N 1
ATOM 623 C CA . PRO A 1 80 ? -7.043 -2.658 8.604 1.00 96.44 80 PRO A CA 1
ATOM 624 C C . PRO A 1 80 ? -6.833 -3.795 9.606 1.00 96.44 80 PRO A C 1
ATOM 626 O O . PRO A 1 80 ? -6.627 -3.582 10.808 1.00 96.44 80 PRO A O 1
ATOM 629 N N . ALA A 1 81 ? -6.922 -5.027 9.106 1.00 92.19 81 ALA A N 1
ATOM 630 C CA . ALA A 1 81 ? -6.964 -6.218 9.950 1.00 92.19 81 ALA A CA 1
ATOM 631 C C . ALA A 1 81 ? -5.635 -6.982 9.993 1.00 92.19 81 ALA A C 1
ATOM 633 O O . ALA A 1 81 ? -5.297 -7.530 11.051 1.00 92.19 81 ALA A O 1
ATOM 634 N N . ALA A 1 82 ? -4.898 -6.989 8.880 1.00 95.81 82 ALA A N 1
ATOM 635 C CA . ALA A 1 82 ? -3.710 -7.806 8.658 1.00 95.81 82 ALA A CA 1
ATOM 636 C C . ALA A 1 82 ? -2.672 -7.096 7.772 1.00 95.81 82 ALA A C 1
ATOM 638 O O . ALA A 1 82 ? -2.980 -6.096 7.121 1.00 95.81 82 ALA A O 1
ATOM 639 N N . LEU A 1 83 ? -1.452 -7.635 7.756 1.00 98.06 83 LEU A N 1
ATOM 640 C CA . LEU A 1 83 ? -0.348 -7.205 6.901 1.00 98.06 83 LEU A CA 1
ATOM 641 C C . LEU A 1 83 ? 0.116 -8.370 6.032 1.00 98.06 83 LEU A C 1
ATOM 643 O O . LEU A 1 83 ? 0.189 -9.498 6.516 1.00 98.06 83 LEU A O 1
ATOM 647 N N . ASP A 1 84 ? 0.491 -8.073 4.794 1.00 96.69 84 ASP A N 1
ATOM 648 C CA . ASP A 1 84 ? 1.094 -9.020 3.865 1.00 96.69 84 ASP A CA 1
ATOM 649 C C . ASP A 1 84 ? 2.354 -8.407 3.252 1.00 96.69 84 ASP A C 1
ATOM 651 O O . ASP A 1 84 ? 2.329 -7.267 2.791 1.00 96.69 84 ASP A O 1
ATOM 655 N N . VAL A 1 85 ? 3.437 -9.180 3.169 1.00 96.06 85 VAL A N 1
ATOM 656 C CA . VAL A 1 85 ? 4.573 -8.812 2.314 1.00 96.06 85 VAL A CA 1
ATOM 657 C C . VAL A 1 85 ? 4.210 -9.168 0.879 1.00 96.06 85 VAL A C 1
ATOM 659 O O . VAL A 1 85 ? 3.903 -10.326 0.580 1.00 96.06 85 VAL A O 1
ATOM 662 N N . ARG A 1 86 ? 4.227 -8.181 -0.013 1.00 96.12 86 ARG A N 1
ATOM 663 C CA . ARG A 1 86 ? 3.898 -8.358 -1.427 1.00 96.12 86 ARG A CA 1
ATOM 664 C C . ARG A 1 86 ? 5.067 -7.867 -2.285 1.00 96.12 86 ARG A C 1
ATOM 666 O O . ARG A 1 86 ? 5.605 -6.803 -1.994 1.00 96.12 86 ARG A O 1
ATOM 673 N N . PRO A 1 87 ? 5.449 -8.602 -3.342 1.00 95.50 87 PRO A N 1
ATOM 674 C CA . PRO A 1 87 ? 6.431 -8.113 -4.303 1.00 95.50 87 PRO A CA 1
ATOM 675 C C . PRO A 1 87 ? 5.872 -6.925 -5.089 1.00 95.50 87 PRO A C 1
ATOM 677 O O . PRO A 1 87 ? 4.659 -6.842 -5.294 1.00 95.50 87 PRO A O 1
ATOM 680 N N . ASP A 1 88 ? 6.751 -6.062 -5.588 1.00 94.62 88 ASP A N 1
ATOM 681 C CA . ASP A 1 88 ? 6.362 -4.936 -6.437 1.00 94.62 88 ASP A CA 1
ATOM 682 C C . ASP A 1 88 ? 5.850 -5.410 -7.798 1.00 94.62 88 ASP A C 1
ATOM 684 O O . ASP A 1 88 ? 6.253 -6.451 -8.332 1.00 94.62 88 ASP A O 1
ATOM 688 N N . CYS A 1 89 ? 4.958 -4.627 -8.395 1.00 95.81 89 CYS A N 1
ATOM 689 C CA . CYS A 1 89 ? 4.517 -4.850 -9.758 1.00 95.81 89 CYS A CA 1
ATOM 690 C C . CYS A 1 89 ? 5.700 -4.658 -10.726 1.00 95.81 89 CYS A C 1
ATOM 692 O O . CYS A 1 89 ? 6.292 -3.582 -10.775 1.00 95.81 89 CYS A O 1
ATOM 694 N N . PRO A 1 90 ? 6.032 -5.657 -11.568 1.00 94.75 90 PRO A N 1
ATOM 695 C CA . PRO A 1 90 ? 7.188 -5.573 -12.462 1.00 94.75 90 PRO A CA 1
ATOM 696 C C . PRO A 1 90 ? 6.930 -4.692 -13.694 1.00 94.75 90 PRO A C 1
ATOM 698 O O . PRO A 1 90 ? 7.794 -4.576 -14.565 1.00 94.75 90 PRO A O 1
ATOM 701 N N . PHE A 1 91 ? 5.721 -4.138 -13.833 1.00 95.88 91 PHE A N 1
ATOM 702 C CA . PHE A 1 91 ? 5.354 -3.366 -15.007 1.00 95.88 91 PHE A CA 1
ATOM 703 C C . PHE A 1 91 ? 6.041 -2.000 -14.997 1.00 95.88 91 PHE A C 1
ATOM 705 O O . PHE A 1 91 ? 5.950 -1.240 -14.033 1.00 95.88 91 PHE A O 1
ATOM 712 N N . VAL A 1 92 ? 6.666 -1.672 -16.125 1.00 94.94 92 VAL A N 1
ATOM 713 C CA . VAL A 1 92 ? 7.276 -0.371 -16.399 1.00 94.94 92 VAL A CA 1
ATOM 714 C C . VAL A 1 92 ? 6.595 0.213 -17.628 1.00 94.94 92 VAL A C 1
ATOM 716 O O . VAL A 1 92 ? 6.519 -0.458 -18.661 1.00 94.94 92 VAL A O 1
ATOM 719 N N . ASP A 1 93 ? 6.113 1.452 -17.530 1.00 92.75 93 ASP A N 1
ATOM 720 C CA . ASP A 1 93 ? 5.480 2.145 -18.652 1.00 92.75 93 ASP A CA 1
ATOM 721 C C . ASP A 1 93 ? 6.470 2.246 -19.826 1.00 92.75 93 ASP A C 1
ATOM 723 O O . ASP A 1 93 ? 7.572 2.781 -19.660 1.00 92.75 93 ASP A O 1
ATOM 727 N N . PRO A 1 94 ? 6.136 1.733 -21.023 1.00 90.50 94 PRO A N 1
ATOM 728 C CA . PRO A 1 94 ? 7.066 1.745 -22.147 1.00 90.50 94 PRO A CA 1
ATOM 729 C C . PRO A 1 94 ? 7.378 3.161 -22.649 1.00 90.50 94 PRO A C 1
ATOM 731 O O . PRO A 1 94 ? 8.448 3.359 -23.224 1.00 90.50 94 PRO A O 1
ATOM 734 N N . GLU A 1 95 ? 6.483 4.132 -22.426 1.00 89.25 95 GLU A N 1
ATOM 735 C CA . GLU A 1 95 ? 6.696 5.537 -22.793 1.00 89.25 95 GLU A CA 1
ATOM 736 C C . GLU A 1 95 ? 7.437 6.321 -21.707 1.00 89.25 95 GLU A C 1
ATOM 738 O O . GLU A 1 95 ? 8.527 6.828 -21.973 1.00 89.25 95 GLU A O 1
ATOM 743 N N . SER A 1 96 ? 6.885 6.432 -20.491 1.00 90.81 96 SER A N 1
ATOM 744 C CA . SER A 1 96 ? 7.500 7.258 -19.441 1.00 90.81 96 SER A CA 1
ATOM 745 C C . SER A 1 96 ? 8.688 6.592 -18.750 1.00 90.81 96 SER A C 1
ATOM 747 O O . SER A 1 96 ? 9.460 7.282 -18.087 1.00 90.81 96 SER A O 1
ATOM 749 N N . ARG A 1 97 ? 8.853 5.269 -18.906 1.00 93.88 97 ARG A N 1
ATOM 750 C CA . ARG A 1 97 ? 9.828 4.436 -18.179 1.00 93.88 97 ARG A CA 1
ATOM 751 C C . ARG A 1 97 ? 9.599 4.385 -16.665 1.00 93.88 97 ARG A C 1
ATOM 753 O O . ARG A 1 97 ? 10.461 3.894 -15.941 1.00 93.88 97 ARG A O 1
ATOM 760 N N . GLU A 1 98 ? 8.448 4.853 -16.197 1.00 92.25 98 GLU A N 1
ATOM 761 C CA . GLU A 1 98 ? 8.047 4.830 -14.793 1.00 92.25 98 GLU A CA 1
ATOM 762 C C . GLU A 1 98 ? 7.566 3.431 -14.384 1.00 92.25 98 GLU A C 1
ATOM 764 O O . GLU A 1 98 ? 6.791 2.792 -15.103 1.00 92.25 98 GLU A O 1
ATOM 769 N N . GLY A 1 99 ? 8.034 2.947 -13.233 1.00 92.81 99 GLY A N 1
ATOM 770 C CA . GLY A 1 99 ? 7.549 1.704 -12.633 1.00 92.81 99 GLY A CA 1
ATOM 771 C C . GLY A 1 99 ? 6.159 1.876 -12.022 1.00 92.81 99 GLY A C 1
ATOM 772 O O . GLY A 1 99 ? 5.779 2.966 -11.605 1.00 92.81 99 GLY A O 1
ATOM 773 N N . CYS A 1 100 ? 5.381 0.800 -11.971 1.00 94.94 100 CYS A N 1
ATOM 774 C CA . CYS A 1 100 ? 4.131 0.794 -11.221 1.00 94.94 100 CYS A CA 1
ATOM 775 C C . CYS A 1 100 ? 4.420 0.773 -9.711 1.00 94.94 100 CYS A C 1
ATOM 777 O O . CYS A 1 100 ? 5.138 -0.104 -9.245 1.00 94.94 100 CYS A 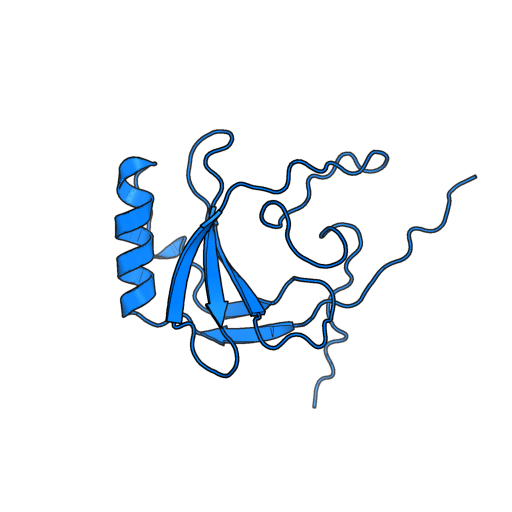O 1
ATOM 779 N N . CYS A 1 101 ? 3.815 1.682 -8.946 1.00 94.38 101 CYS A N 1
ATOM 780 C CA . CYS A 1 101 ? 4.012 1.812 -7.491 1.00 94.38 101 CYS A CA 1
ATOM 781 C C . CYS A 1 101 ? 3.122 0.864 -6.662 1.00 94.38 101 CYS A C 1
ATOM 783 O O . CYS A 1 101 ? 2.914 1.083 -5.476 1.00 94.38 101 CYS A O 1
ATOM 785 N N . GLU A 1 102 ? 2.542 -0.151 -7.298 1.00 96.00 102 GLU A N 1
ATOM 786 C CA . GLU A 1 102 ? 1.588 -1.077 -6.679 1.00 96.00 102 GLU A CA 1
ATOM 787 C C . GLU A 1 102 ? 2.217 -2.465 -6.543 1.00 96.00 102 GLU A C 1
ATOM 789 O O . GLU A 1 102 ? 3.203 -2.780 -7.211 1.00 96.00 102 GLU A O 1
ATOM 794 N N . PHE A 1 103 ? 1.612 -3.336 -5.739 1.00 96.31 103 PHE A N 1
ATOM 795 C CA . PHE A 1 103 ? 2.053 -4.724 -5.604 1.00 96.31 103 PHE A CA 1
ATOM 796 C C . PHE A 1 103 ? 1.772 -5.579 -6.854 1.00 96.31 103 PHE A C 1
ATOM 798 O O . PHE A 1 103 ? 0.891 -5.294 -7.666 1.00 96.31 103 PHE A O 1
ATOM 805 N N . ALA A 1 104 ? 2.493 -6.687 -7.020 1.00 96.19 104 ALA A N 1
ATOM 806 C CA . ALA A 1 104 ? 2.304 -7.598 -8.144 1.00 96.19 104 ALA A CA 1
ATOM 807 C C . ALA A 1 104 ? 0.888 -8.196 -8.172 1.00 96.19 104 ALA A C 1
ATOM 809 O O . ALA A 1 104 ? 0.376 -8.670 -7.159 1.00 96.19 104 ALA A O 1
ATOM 810 N N . PHE A 1 105 ? 0.294 -8.239 -9.368 1.00 94.38 105 PHE A N 1
ATOM 811 C CA . PHE A 1 105 ? -1.084 -8.698 -9.597 1.00 94.38 105 PHE A CA 1
ATOM 812 C C . PHE A 1 105 ? -2.157 -7.862 -8.883 1.00 94.38 105 PHE A C 1
ATOM 814 O O . PHE A 1 105 ? -3.256 -8.364 -8.639 1.00 94.38 105 PHE A O 1
ATOM 821 N N . HIS A 1 106 ? -1.868 -6.595 -8.573 1.00 95.44 106 HIS A N 1
ATOM 822 C CA . HIS A 1 106 ? -2.896 -5.659 -8.134 1.00 95.44 106 HIS A CA 1
ATOM 823 C C . HIS A 1 106 ? -4.042 -5.575 -9.166 1.00 95.44 106 HIS A C 1
ATOM 825 O O . HIS A 1 106 ? -3.801 -5.683 -10.376 1.00 95.44 106 HIS A O 1
ATOM 831 N N . PRO A 1 107 ? -5.300 -5.395 -8.727 1.00 94.50 107 PRO A N 1
ATOM 832 C CA . PRO A 1 107 ? -6.411 -5.219 -9.648 1.00 94.50 107 PRO A CA 1
ATOM 833 C C . PRO A 1 107 ? -6.386 -3.815 -10.272 1.00 94.50 107 PRO A C 1
ATOM 835 O O . PRO A 1 107 ? -5.802 -2.870 -9.735 1.00 94.50 107 PRO A O 1
ATOM 838 N N . GLY A 1 108 ? -7.066 -3.675 -11.409 1.00 94.31 108 GLY A N 1
ATOM 839 C CA . GLY A 1 108 ? -7.212 -2.395 -12.101 1.00 94.31 108 GLY A CA 1
ATOM 840 C C . GLY A 1 108 ? -5.959 -1.933 -12.853 1.00 94.31 108 GLY A C 1
ATOM 841 O O . GLY A 1 108 ? -5.065 -2.714 -13.174 1.00 94.31 108 GLY A O 1
ATOM 842 N N . ALA A 1 109 ? -5.941 -0.652 -13.212 1.00 95.31 109 ALA A N 1
ATOM 843 C CA . ALA A 1 109 ? -4.862 -0.040 -13.975 1.00 95.31 109 ALA A CA 1
ATOM 844 C C . ALA A 1 109 ? -3.615 0.245 -13.121 1.00 95.31 109 ALA A C 1
ATOM 846 O O . ALA A 1 109 ? -3.707 0.496 -11.924 1.00 95.31 109 ALA A O 1
ATOM 847 N N . HIS A 1 110 ? -2.446 0.240 -13.765 1.00 96.12 110 HIS A N 1
ATOM 848 C CA . HIS A 1 110 ? -1.170 0.612 -13.146 1.00 96.12 110 HIS A CA 1
ATOM 849 C C . HIS A 1 110 ? -1.148 2.078 -12.695 1.00 96.12 110 HIS A C 1
ATOM 851 O O . HIS A 1 110 ? -1.778 2.922 -13.338 1.00 96.12 110 HIS A O 1
ATOM 857 N N . SER A 1 111 ? -0.367 2.384 -11.652 1.00 94.75 111 SER A N 1
ATOM 858 C CA . SER A 1 111 ? -0.333 3.694 -10.973 1.00 94.75 111 SER A CA 1
ATOM 859 C C . SER A 1 111 ? -0.158 4.887 -11.922 1.00 94.75 111 SER A C 1
ATOM 861 O O . SER A 1 111 ? -0.872 5.879 -11.815 1.00 94.75 111 SER A O 1
ATOM 863 N N . HIS A 1 112 ? 0.702 4.770 -12.938 1.00 92.56 112 HIS A N 1
ATOM 864 C CA . HIS A 1 112 ? 0.940 5.819 -13.941 1.00 92.56 112 HIS A CA 1
ATOM 865 C C . HIS A 1 112 ? -0.266 6.103 -14.861 1.00 92.56 112 HIS A C 1
ATOM 867 O O . HIS A 1 112 ? -0.202 6.989 -15.717 1.00 92.56 112 HIS A O 1
ATOM 873 N N . ARG A 1 113 ? -1.345 5.313 -14.775 1.00 93.44 113 ARG A N 1
ATOM 874 C CA . ARG A 1 113 ? -2.631 5.539 -15.459 1.00 93.44 113 ARG A CA 1
ATOM 875 C C . ARG A 1 113 ? -3.720 6.013 -14.506 1.00 93.44 113 ARG A C 1
ATOM 877 O O . ARG A 1 113 ? -4.880 6.062 -14.913 1.00 93.44 113 ARG A O 1
ATOM 884 N N . LEU A 1 114 ? -3.384 6.330 -13.264 1.00 92.75 114 LEU A N 1
ATOM 885 C CA . LEU A 1 114 ? -4.349 6.772 -12.277 1.00 92.75 114 LEU A CA 1
ATOM 886 C C . LEU A 1 114 ? -4.318 8.293 -12.136 1.00 92.75 114 LEU A C 1
ATOM 888 O O . LEU A 1 114 ? -3.276 8.936 -12.243 1.00 92.75 114 LEU A O 1
ATOM 892 N N . THR A 1 115 ? -5.487 8.876 -11.917 1.00 88.50 115 THR A N 1
ATOM 893 C CA . THR A 1 115 ? -5.649 10.272 -11.513 1.00 88.50 115 THR A CA 1
ATOM 894 C C . THR A 1 115 ? -6.077 10.301 -10.066 1.00 88.50 115 THR A C 1
ATOM 896 O O . THR A 1 115 ? -6.969 9.536 -9.687 1.00 88.50 115 THR A O 1
ATOM 899 N N . ALA A 1 116 ? -5.503 11.225 -9.295 1.00 75.62 116 ALA A N 1
ATOM 900 C CA . ALA A 1 116 ? -5.985 11.529 -7.955 1.00 75.62 116 ALA A CA 1
ATOM 901 C C . ALA A 1 116 ? -7.515 11.667 -7.961 1.00 75.62 116 ALA A C 1
ATOM 903 O O . ALA A 1 116 ? -8.093 12.188 -8.924 1.00 75.62 116 ALA A O 1
ATOM 904 N N . THR A 1 117 ? -8.169 11.183 -6.904 1.00 62.81 117 THR A N 1
ATOM 905 C CA . THR A 1 117 ? -9.607 11.383 -6.729 1.00 62.81 117 THR A CA 1
ATOM 906 C C . THR A 1 117 ? -9.865 12.883 -6.830 1.00 62.81 117 THR A C 1
ATOM 908 O O . THR A 1 117 ? -9.102 13.651 -6.233 1.00 62.81 117 THR A O 1
ATOM 911 N N . PRO A 1 118 ? -10.896 13.341 -7.560 1.00 49.34 118 PRO A N 1
ATOM 912 C CA . PRO A 1 118 ? -11.350 14.711 -7.407 1.00 49.34 118 PRO A CA 1
ATOM 913 C C . PRO A 1 118 ? -11.575 14.942 -5.912 1.00 49.34 118 PRO A C 1
ATOM 915 O O . PRO A 1 118 ? -12.402 14.265 -5.302 1.00 49.34 118 PRO A O 1
ATOM 918 N N . ILE A 1 119 ? -10.778 15.818 -5.298 1.00 48.34 119 ILE A N 1
ATOM 919 C CA . ILE A 1 119 ? -11.001 16.225 -3.913 1.00 48.34 119 ILE A CA 1
ATOM 920 C C . ILE A 1 119 ? -12.287 17.051 -3.948 1.00 48.34 119 ILE A C 1
ATOM 922 O O . ILE A 1 119 ? -12.255 18.252 -4.214 1.00 48.34 119 ILE A O 1
ATOM 926 N N . GLU A 1 120 ? -13.435 16.407 -3.758 1.00 41.81 120 GLU A N 1
ATOM 927 C CA . GLU A 1 120 ? -14.673 17.119 -3.472 1.00 41.81 120 GLU A CA 1
ATOM 928 C C . GLU A 1 120 ? -14.578 17.606 -2.026 1.00 41.81 120 GLU A C 1
ATOM 930 O O . GLU A 1 120 ? -14.847 16.875 -1.075 1.00 41.81 120 GLU A O 1
ATOM 935 N N . PHE A 1 121 ? -14.122 18.848 -1.855 1.00 37.19 121 PHE A N 1
ATOM 936 C CA . PHE A 1 121 ? -14.289 19.568 -0.599 1.00 37.19 121 PHE A CA 1
AT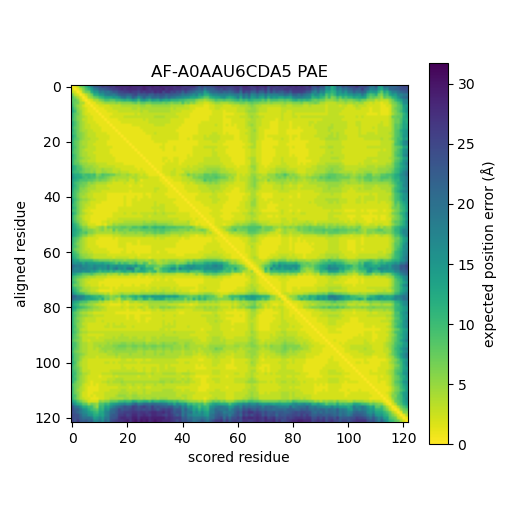OM 937 C C . PHE A 1 121 ? -15.797 19.710 -0.343 1.00 37.19 121 PHE A C 1
ATOM 939 O O . PHE A 1 121 ? -16.480 20.411 -1.090 1.00 37.19 121 PHE A O 1
ATOM 946 N N . SER A 1 122 ? -16.311 19.027 0.680 1.00 38.16 122 SER A N 1
ATOM 947 C CA . SER A 1 122 ? -17.623 19.301 1.285 1.00 38.16 122 SER A CA 1
ATOM 948 C C . SER A 1 122 ? -17.434 19.909 2.665 1.00 38.16 122 SER A C 1
ATOM 950 O O . SER A 1 122 ? -16.549 19.412 3.397 1.00 38.16 122 SER A O 1
#